Protein AF-A0A971U2Z5-F1 (afdb_monomer)

Structure (mmCIF, N/CA/C/O backbone):
data_AF-A0A971U2Z5-F1
#
_entry.id   AF-A0A971U2Z5-F1
#
loop_
_atom_site.gro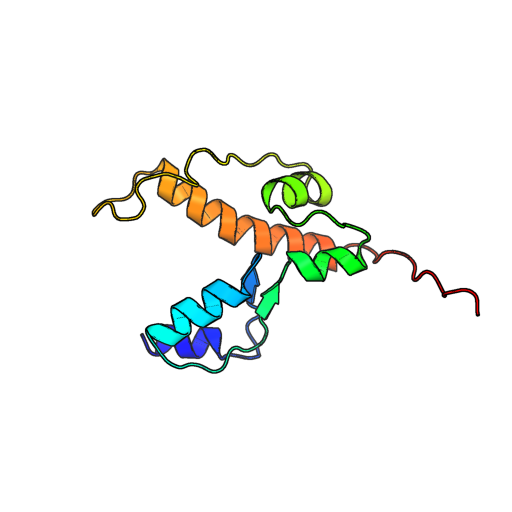up_PDB
_atom_site.id
_atom_site.type_symbol
_atom_site.label_atom_id
_atom_site.label_alt_id
_atom_site.label_comp_id
_atom_site.label_asym_id
_atom_site.label_entity_id
_atom_site.label_seq_id
_atom_site.pdbx_PDB_ins_code
_atom_site.Cartn_x
_atom_site.Cartn_y
_atom_site.Cartn_z
_atom_site.occupancy
_atom_site.B_iso_or_equiv
_atom_site.auth_seq_id
_atom_site.auth_comp_id
_atom_site.auth_asym_id
_atom_site.auth_atom_id
_atom_site.pdbx_PDB_model_num
ATOM 1 N N . PRO A 1 1 ? -4.158 -10.112 -17.457 1.00 92.44 1 PRO A N 1
ATOM 2 C CA . PRO A 1 1 ? -4.618 -11.527 -17.519 1.00 92.44 1 PRO A CA 1
ATOM 3 C C . PRO A 1 1 ? -5.965 -11.682 -16.797 1.00 92.44 1 PRO A C 1
ATOM 5 O O . PRO A 1 1 ? -6.258 -10.818 -15.971 1.00 92.44 1 PRO A O 1
ATOM 8 N N . GLN A 1 2 ? -6.785 -12.690 -17.132 1.00 94.06 2 GLN A N 1
ATOM 9 C CA . GLN A 1 2 ? -8.111 -12.867 -16.497 1.00 94.06 2 GLN A CA 1
ATOM 10 C C . GLN A 1 2 ? -7.943 -13.221 -15.029 1.00 94.06 2 GLN A C 1
ATOM 12 O O . GLN A 1 2 ? -8.584 -12.635 -14.176 1.00 94.06 2 GLN A O 1
ATOM 17 N N . GLU A 1 3 ? -6.962 -14.064 -14.750 1.00 96.44 3 GLU A N 1
ATOM 18 C CA . GLU A 1 3 ? -6.634 -14.594 -13.437 1.00 96.44 3 GLU A CA 1
ATOM 19 C C . GLU A 1 3 ? -6.323 -13.471 -12.436 1.00 96.44 3 GLU A C 1
ATOM 21 O O . GLU A 1 3 ? -6.677 -13.552 -11.265 1.00 96.44 3 GLU A O 1
ATOM 26 N N . LEU A 1 4 ? -5.684 -12.387 -12.898 1.00 95.94 4 LEU A N 1
ATOM 27 C CA . LEU A 1 4 ? -5.459 -11.207 -12.060 1.00 95.94 4 LEU A CA 1
ATOM 28 C C . LEU A 1 4 ? -6.739 -10.394 -11.856 1.00 95.94 4 LEU A C 1
ATOM 30 O O . LEU A 1 4 ? -6.968 -9.935 -10.744 1.00 95.94 4 LEU A O 1
ATOM 34 N N . ALA A 1 5 ? -7.566 -10.218 -12.891 1.00 97.31 5 ALA A N 1
ATOM 35 C CA . ALA A 1 5 ? -8.853 -9.538 -12.740 1.00 97.31 5 ALA A CA 1
ATOM 36 C C . ALA A 1 5 ? -9.760 -10.288 -11.757 1.00 97.31 5 ALA A C 1
ATOM 38 O O . ALA A 1 5 ? -10.335 -9.652 -10.882 1.00 97.31 5 ALA A O 1
ATOM 39 N N . ASP A 1 6 ? -9.791 -11.621 -11.818 1.00 97.75 6 ASP A N 1
ATOM 40 C CA . ASP A 1 6 ? -10.563 -12.458 -10.896 1.00 97.75 6 ASP A CA 1
ATOM 41 C C . ASP A 1 6 ? -10.132 -12.221 -9.442 1.00 97.75 6 ASP A C 1
ATOM 43 O O . ASP A 1 6 ? -10.970 -11.963 -8.587 1.00 97.75 6 ASP A O 1
ATOM 47 N N . ILE A 1 7 ? -8.823 -12.190 -9.159 1.00 97.75 7 ILE A N 1
ATOM 48 C CA . ILE A 1 7 ? -8.298 -11.885 -7.813 1.00 97.75 7 ILE A CA 1
ATOM 49 C C . ILE A 1 7 ? -8.660 -10.456 -7.370 1.00 97.75 7 ILE A C 1
ATOM 51 O O . ILE A 1 7 ? -9.003 -10.209 -6.207 1.00 97.75 7 ILE A O 1
ATOM 55 N N . LEU A 1 8 ? -8.567 -9.482 -8.279 1.00 97.81 8 LEU A N 1
ATOM 56 C CA . LEU A 1 8 ? -8.884 -8.081 -7.986 1.00 97.81 8 LEU A CA 1
ATOM 57 C C . LEU A 1 8 ? -10.396 -7.871 -7.766 1.00 97.81 8 LEU A C 1
ATOM 59 O O . LEU A 1 8 ? -10.776 -7.006 -6.972 1.00 97.81 8 LEU A O 1
ATOM 63 N N . SER A 1 9 ? -11.236 -8.710 -8.368 1.00 98.25 9 SER A N 1
ATOM 64 C CA . SER A 1 9 ? -12.693 -8.737 -8.199 1.00 98.25 9 SER A CA 1
ATOM 65 C C . SER A 1 9 ? -13.197 -9.721 -7.144 1.00 98.25 9 SER A C 1
ATOM 67 O O . SER A 1 9 ? -14.389 -9.736 -6.860 1.00 98.25 9 SER A O 1
ATOM 69 N N . ASP A 1 10 ? -12.326 -10.505 -6.514 1.00 98.50 10 ASP A N 1
ATOM 70 C CA . ASP A 1 10 ? -12.737 -11.452 -5.477 1.00 98.50 10 ASP A CA 1
ATOM 71 C C . ASP A 1 10 ? -13.078 -10.715 -4.163 1.00 98.50 10 ASP A C 1
ATOM 73 O O . ASP A 1 10 ? -12.197 -10.056 -3.584 1.00 98.50 10 ASP A O 1
ATOM 77 N N . PRO A 1 11 ? -14.327 -10.800 -3.661 1.00 98.12 11 PRO A N 1
ATOM 78 C CA . PRO A 1 11 ? -14.701 -10.195 -2.393 1.00 98.12 11 PRO A CA 1
ATOM 79 C C . PRO A 1 11 ? -14.095 -10.919 -1.187 1.00 98.12 11 PRO A C 1
ATOM 81 O O . PRO A 1 11 ? -14.032 -10.327 -0.122 1.00 98.12 11 PRO A O 1
ATOM 84 N N . GLU A 1 12 ? -13.607 -12.147 -1.292 1.00 98.19 12 GLU A N 1
ATOM 85 C CA . GLU A 1 12 ? -12.982 -12.853 -0.166 1.00 98.19 12 GLU A CA 1
ATOM 86 C C . GLU A 1 12 ? -11.497 -12.493 -0.002 1.00 98.19 12 GLU A C 1
ATOM 88 O O . GLU A 1 12 ? -10.877 -12.786 1.025 1.00 98.19 12 GLU A O 1
ATOM 93 N N . ILE A 1 13 ? -10.928 -11.777 -0.977 1.00 97.81 13 ILE A N 1
ATOM 94 C CA . ILE A 1 13 ? -9.546 -11.304 -0.949 1.00 97.81 13 ILE A CA 1
ATOM 95 C C . ILE A 1 13 ? -9.525 -9.802 -0.670 1.00 97.81 13 ILE A C 1
ATOM 97 O O . ILE A 1 13 ? -9.892 -8.984 -1.514 1.00 97.81 13 ILE A O 1
ATOM 101 N N . THR A 1 14 ? -9.015 -9.421 0.502 1.00 97.94 14 THR A N 1
ATOM 102 C CA . THR A 1 14 ? -8.760 -8.015 0.845 1.00 97.94 14 THR A CA 1
ATOM 103 C C . THR A 1 14 ? -7.470 -7.526 0.193 1.00 97.94 14 THR A C 1
ATOM 105 O O . THR A 1 14 ? -6.388 -8.059 0.456 1.00 97.94 14 THR A O 1
ATOM 108 N N . LYS A 1 15 ? -7.569 -6.463 -0.607 1.00 97.81 15 LYS A N 1
ATOM 109 C CA . LYS A 1 15 ? -6.436 -5.793 -1.255 1.00 97.81 15 LYS A CA 1
ATOM 110 C C . LYS A 1 15 ? -6.089 -4.530 -0.472 1.00 97.81 15 LYS A C 1
ATOM 112 O O . LYS A 1 15 ? -6.952 -3.696 -0.230 1.00 97.81 15 LYS A O 1
ATOM 117 N N . VAL A 1 16 ? -4.835 -4.392 -0.053 1.00 97.44 16 VAL A N 1
ATOM 118 C CA . VAL A 1 16 ? -4.386 -3.296 0.819 1.00 97.44 16 VAL A CA 1
ATOM 119 C C . VAL A 1 16 ? -3.194 -2.587 0.194 1.00 97.44 16 VAL A C 1
ATOM 121 O O . VAL A 1 16 ? -2.258 -3.239 -0.261 1.00 97.44 16 VAL A O 1
ATOM 124 N N . GLY A 1 17 ? -3.196 -1.262 0.252 1.00 96.62 17 GLY A N 1
ATOM 125 C CA . GLY A 1 17 ? -2.162 -0.388 -0.305 1.00 96.62 17 GLY A CA 1
ATOM 126 C C . GLY A 1 17 ? -2.407 1.051 0.131 1.00 96.62 17 GLY A C 1
ATOM 127 O O . GLY A 1 17 ? -3.162 1.273 1.074 1.00 96.62 17 GLY A O 1
ATOM 128 N N . ALA A 1 18 ? -1.761 2.020 -0.508 1.00 95.06 18 ALA A N 1
ATOM 129 C CA . ALA A 1 18 ? -1.864 3.433 -0.153 1.00 95.06 18 ALA A CA 1
ATOM 130 C C . ALA A 1 18 ? -1.997 4.277 -1.422 1.00 95.06 18 ALA A C 1
ATOM 132 O O . ALA A 1 18 ? -1.169 4.122 -2.314 1.00 95.06 18 ALA A O 1
ATOM 133 N N . ALA A 1 19 ? -2.990 5.170 -1.472 1.00 94.19 19 ALA A N 1
ATOM 134 C CA . ALA A 1 19 ? -3.384 5.891 -2.689 1.00 94.19 19 ALA A CA 1
ATOM 135 C C . ALA A 1 19 ? -3.817 4.951 -3.839 1.00 94.19 19 ALA A C 1
ATOM 137 O O . ALA A 1 19 ? -3.555 5.205 -5.012 1.00 94.19 19 ALA A O 1
ATOM 138 N N . ILE A 1 20 ? -4.524 3.870 -3.494 1.00 94.88 20 ILE A N 1
ATOM 139 C CA . ILE A 1 20 ? -4.887 2.766 -4.403 1.00 94.88 20 ILE A CA 1
ATOM 140 C C . ILE A 1 20 ? -5.831 3.201 -5.528 1.00 94.88 20 ILE A C 1
ATOM 142 O O . ILE A 1 20 ? -5.922 2.539 -6.561 1.00 94.88 20 ILE A O 1
ATOM 146 N N . THR A 1 21 ? -6.585 4.280 -5.327 1.00 93.69 21 THR A N 1
ATOM 147 C CA . THR A 1 21 ? -7.631 4.698 -6.271 1.00 93.69 21 THR A CA 1
ATOM 148 C C . THR A 1 21 ? -7.081 4.913 -7.683 1.00 93.69 21 THR A C 1
ATOM 150 O O . THR A 1 21 ? -7.711 4.495 -8.656 1.00 93.69 21 THR A O 1
ATOM 153 N N . ASP A 1 22 ? -5.899 5.519 -7.809 1.00 92.75 22 ASP A N 1
ATOM 154 C CA . ASP A 1 22 ? -5.277 5.743 -9.116 1.00 92.75 22 ASP A CA 1
ATOM 155 C C . ASP A 1 22 ? -4.682 4.454 -9.700 1.00 92.75 22 ASP A C 1
ATOM 157 O O . ASP A 1 22 ? -4.782 4.241 -10.910 1.00 92.75 22 ASP A O 1
ATOM 161 N N . ASP A 1 23 ? -4.177 3.544 -8.859 1.00 93.50 23 ASP A N 1
ATOM 162 C CA . ASP A 1 23 ? -3.735 2.213 -9.294 1.00 93.50 23 ASP A CA 1
ATOM 163 C C . ASP A 1 23 ? -4.897 1.409 -9.893 1.00 93.50 23 ASP A C 1
ATOM 165 O O . ASP A 1 23 ? -4.747 0.796 -10.950 1.00 93.50 23 ASP A O 1
ATOM 169 N N . ILE A 1 24 ? -6.078 1.440 -9.262 1.00 96.69 24 ILE A N 1
ATOM 170 C CA . ILE A 1 24 ? -7.281 0.767 -9.775 1.00 96.69 24 ILE A CA 1
ATOM 171 C C . ILE A 1 24 ? -7.638 1.312 -11.157 1.00 96.69 24 ILE A C 1
ATOM 173 O O . ILE A 1 24 ? -7.789 0.528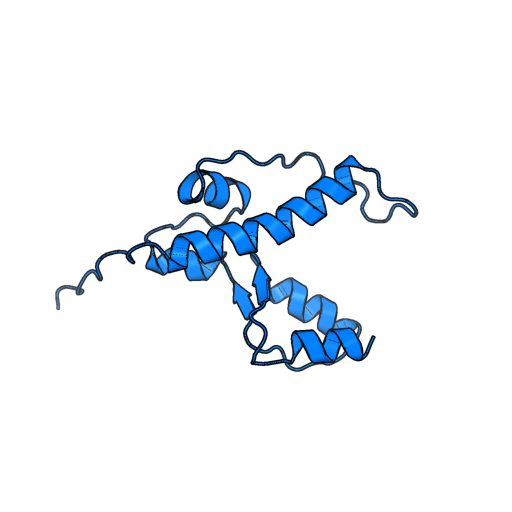 -12.094 1.00 96.69 24 ILE A O 1
ATOM 177 N N . ARG A 1 25 ? -7.725 2.641 -11.306 1.00 96.12 25 ARG A N 1
ATOM 178 C CA . ARG A 1 25 ? -8.033 3.280 -12.597 1.00 96.12 25 ARG A CA 1
ATOM 179 C C . ARG A 1 25 ? -7.007 2.910 -13.666 1.00 96.12 25 ARG A C 1
ATOM 181 O O . ARG A 1 25 ? -7.379 2.593 -14.794 1.00 96.12 25 ARG A O 1
ATOM 188 N N . GLY A 1 26 ? -5.724 2.921 -13.304 1.00 95.44 26 GLY A N 1
ATOM 189 C CA . GLY A 1 26 ? -4.633 2.529 -14.189 1.00 95.44 26 GLY A CA 1
ATOM 190 C C . GLY A 1 26 ? -4.752 1.076 -14.645 1.00 95.44 26 GLY A C 1
ATOM 191 O O . GLY A 1 26 ? -4.632 0.796 -15.832 1.00 95.44 26 GLY A O 1
ATOM 192 N N . LEU A 1 27 ? -5.050 0.149 -13.733 1.00 95.81 27 LEU A N 1
ATOM 193 C CA . LEU A 1 27 ? -5.244 -1.265 -14.065 1.00 95.81 27 LEU A CA 1
ATOM 194 C C . LEU A 1 27 ? -6.489 -1.492 -14.935 1.00 95.81 27 LEU A C 1
ATOM 196 O O . LEU A 1 27 ? -6.423 -2.265 -15.893 1.00 95.81 27 LEU A O 1
ATOM 200 N N . GLN A 1 28 ? -7.587 -0.786 -14.650 1.00 96.44 28 GLN A N 1
ATOM 201 C CA . GLN A 1 28 ? -8.832 -0.863 -15.422 1.00 96.44 28 GLN A CA 1
ATOM 202 C C . GLN A 1 28 ? -8.667 -0.393 -16.872 1.00 96.44 28 GLN A C 1
ATOM 204 O O . GLN A 1 28 ? -9.377 -0.877 -17.750 1.00 96.44 28 GLN A O 1
ATOM 209 N N . HIS A 1 29 ? -7.691 0.477 -17.152 1.00 95.56 29 HIS A N 1
ATOM 210 C CA . HIS A 1 29 ? -7.336 0.852 -18.522 1.00 95.56 29 HIS A CA 1
ATOM 211 C C . HIS A 1 29 ? -6.811 -0.335 -19.349 1.00 95.56 29 HIS A C 1
ATOM 213 O O . HIS A 1 29 ? -7.062 -0.412 -20.549 1.00 95.56 29 HIS A O 1
ATOM 219 N N . TYR A 1 30 ? -6.094 -1.273 -18.721 1.00 94.12 30 TYR A N 1
ATOM 220 C CA . TYR A 1 30 ? -5.538 -2.446 -19.404 1.00 94.12 30 TYR A CA 1
ATOM 221 C C . TYR A 1 30 ? -6.503 -3.630 -19.439 1.00 94.12 30 TYR A C 1
ATOM 223 O O . TYR A 1 30 ? -6.449 -4.451 -20.358 1.00 94.12 30 TYR A O 1
ATOM 231 N N . ARG A 1 31 ? -7.348 -3.769 -18.415 1.00 95.75 31 ARG A N 1
ATOM 232 C CA . ARG A 1 31 ? -8.357 -4.822 -18.335 1.00 95.75 31 ARG A CA 1
ATOM 233 C C . ARG A 1 31 ? -9.483 -4.392 -17.417 1.00 95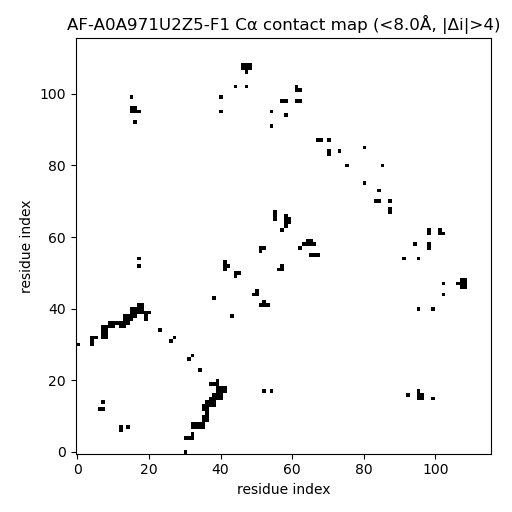.75 31 ARG A C 1
ATOM 235 O O . ARG A 1 31 ? -9.231 -4.075 -16.263 1.00 95.75 31 ARG A O 1
ATOM 242 N N . GLU A 1 32 ? -10.711 -4.468 -17.904 1.00 96.19 32 GLU A N 1
ATOM 243 C CA . GLU A 1 32 ? -11.891 -4.202 -17.089 1.00 96.19 32 GLU A CA 1
ATOM 244 C C . GLU A 1 32 ? -12.048 -5.253 -15.977 1.00 96.19 32 GLU A C 1
ATOM 246 O O . GLU A 1 32 ? -11.872 -6.453 -16.204 1.00 96.19 32 GLU A O 1
ATOM 251 N N . PHE A 1 33 ? -12.347 -4.784 -14.766 1.00 97.62 33 PHE A N 1
ATOM 252 C CA . PHE A 1 33 ? -12.699 -5.596 -13.603 1.00 97.62 33 PHE A CA 1
ATOM 253 C C . PHE A 1 33 ? -13.487 -4.731 -12.613 1.00 97.62 33 PHE A C 1
ATOM 255 O O . PHE A 1 33 ? -13.306 -3.509 -12.562 1.00 97.62 33 PHE A O 1
ATOM 262 N N . GLU A 1 34 ? -14.336 -5.357 -11.804 1.00 97.75 34 GLU A N 1
ATOM 263 C CA . GLU A 1 34 ? -15.042 -4.678 -10.718 1.00 97.75 34 GLU A CA 1
ATOM 264 C C . GLU A 1 34 ? -14.179 -4.732 -9.446 1.00 97.75 34 GLU A C 1
ATOM 266 O O . GLU A 1 34 ? -13.898 -5.828 -8.958 1.00 97.75 34 GLU A O 1
ATOM 271 N N . PRO A 1 35 ? -13.697 -3.604 -8.900 1.00 97.44 35 PRO A N 1
ATOM 272 C CA . PRO A 1 35 ? -12.814 -3.628 -7.743 1.00 97.44 35 PRO A CA 1
ATOM 273 C C . PRO A 1 35 ? -13.576 -4.053 -6.482 1.00 97.44 35 PRO A C 1
ATOM 275 O O . PRO A 1 35 ? -14.498 -3.369 -6.049 1.00 97.44 35 PRO A O 1
ATOM 278 N N . GLN A 1 36 ? -13.152 -5.146 -5.844 1.00 98.12 36 GLN A N 1
ATOM 279 C CA . GLN A 1 36 ? -13.779 -5.658 -4.618 1.00 98.12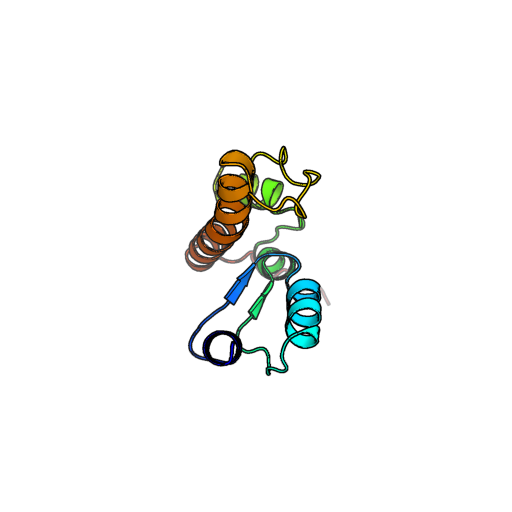 36 GLN A CA 1
ATOM 280 C C . GLN A 1 36 ? -12.798 -5.662 -3.442 1.00 98.12 36 GLN A C 1
ATOM 282 O O . GLN A 1 36 ? -11.626 -5.975 -3.613 1.00 98.12 36 GLN A O 1
ATOM 287 N N . ARG A 1 37 ? -13.261 -5.302 -2.235 1.00 97.00 37 ARG A N 1
ATOM 288 C CA . ARG A 1 37 ? -12.479 -5.275 -0.972 1.00 97.00 37 ARG A CA 1
ATOM 289 C C . ARG A 1 37 ? -11.085 -4.632 -1.052 1.00 97.00 37 ARG A C 1
ATOM 291 O O . ARG A 1 37 ? -10.119 -5.128 -0.465 1.00 97.00 37 ARG A O 1
ATOM 298 N N . PHE A 1 38 ? -10.985 -3.494 -1.729 1.00 97.94 38 PHE A N 1
ATOM 299 C CA . PHE A 1 38 ? -9.810 -2.630 -1.630 1.00 97.94 38 PHE A CA 1
ATOM 300 C C . PHE A 1 38 ? -9.879 -1.770 -0.367 1.00 97.94 38 PHE A C 1
ATOM 302 O O . PHE A 1 38 ? -10.923 -1.218 -0.028 1.00 97.94 38 PHE A O 1
ATOM 309 N N . ILE A 1 39 ? -8.752 -1.658 0.327 1.00 97.25 39 ILE A N 1
ATOM 310 C CA . ILE A 1 39 ? -8.573 -0.809 1.499 1.00 97.25 39 ILE A CA 1
ATOM 311 C C . ILE A 1 39 ? -7.416 0.132 1.212 1.00 97.25 39 ILE A C 1
ATOM 313 O O . ILE A 1 39 ? -6.261 -0.299 1.133 1.00 97.25 39 ILE A O 1
ATOM 317 N N . ASP A 1 40 ? -7.733 1.419 1.111 1.00 96.94 40 ASP A N 1
ATOM 318 C CA . ASP A 1 40 ? -6.719 2.459 1.115 1.00 96.94 40 ASP A CA 1
ATOM 319 C C . ASP A 1 40 ? -6.269 2.727 2.552 1.00 96.94 40 ASP A C 1
ATOM 321 O O . ASP A 1 40 ? -7.039 3.170 3.409 1.00 96.94 40 ASP A O 1
ATOM 325 N N . LEU A 1 41 ? -5.003 2.433 2.836 1.00 96.25 41 LEU A N 1
ATOM 326 C CA . LEU A 1 41 ? -4.417 2.669 4.145 1.00 96.25 41 LEU A CA 1
ATOM 327 C C . LEU A 1 41 ? -4.411 4.133 4.528 1.00 96.25 41 LEU A C 1
ATOM 329 O O . LEU A 1 41 ? -4.488 4.421 5.717 1.00 96.25 41 LEU A O 1
ATOM 333 N N . GLN A 1 42 ? -4.296 5.035 3.556 1.00 94.94 42 GLN A N 1
ATOM 334 C CA . GLN A 1 42 ? -4.251 6.462 3.826 1.00 94.94 42 GLN A CA 1
ATOM 335 C C . GLN A 1 42 ? -5.519 6.927 4.537 1.00 94.94 42 GLN A C 1
ATOM 337 O O . GLN A 1 42 ? -5.431 7.724 5.468 1.00 94.94 42 GLN A O 1
ATOM 342 N N . ASP A 1 43 ? -6.673 6.386 4.165 1.00 95.31 43 ASP A N 1
ATOM 343 C CA . ASP A 1 43 ? -7.957 6.714 4.788 1.00 95.31 43 ASP A CA 1
ATOM 344 C C . ASP A 1 43 ? -8.226 5.814 5.994 1.00 95.31 43 ASP A C 1
ATOM 346 O O . ASP A 1 43 ? -8.663 6.269 7.050 1.00 95.31 43 ASP A O 1
ATOM 350 N N . PHE A 1 44 ? -7.858 4.535 5.893 1.00 95.88 44 PHE A N 1
ATOM 351 C CA . PHE A 1 44 ? -8.037 3.574 6.975 1.00 95.88 44 PHE A CA 1
ATOM 352 C C . PHE A 1 44 ? -7.316 3.980 8.267 1.00 95.88 44 PHE A C 1
ATOM 354 O O . PHE A 1 44 ? -7.775 3.631 9.353 1.00 95.88 44 PHE A O 1
ATOM 361 N N . VAL A 1 45 ? -6.188 4.690 8.199 1.00 96.31 45 VAL A N 1
ATOM 362 C CA . VAL A 1 45 ? -5.436 5.095 9.397 1.00 96.31 45 VAL A CA 1
ATOM 363 C C . VAL A 1 45 ? -6.099 6.228 10.193 1.00 96.31 45 VAL A C 1
ATOM 365 O O . VAL A 1 45 ? -5.785 6.397 11.373 1.00 96.31 45 VAL A O 1
ATOM 368 N N . GLU A 1 46 ? -7.054 6.959 9.612 1.00 94.88 46 GLU A N 1
ATOM 369 C CA . GLU A 1 46 ? -7.716 8.086 10.283 1.00 94.88 46 GLU A CA 1
ATOM 370 C C . GLU A 1 46 ? -8.544 7.636 11.490 1.00 94.88 46 GLU A C 1
ATOM 372 O O . GLU A 1 46 ? -8.537 8.294 12.529 1.00 94.88 46 GLU A O 1
ATOM 377 N N . GLN A 1 47 ? -9.156 6.447 11.427 1.00 94.19 47 GLN A N 1
ATOM 378 C CA . GLN A 1 47 ? -9.879 5.851 12.565 1.00 94.19 47 GLN A CA 1
ATOM 379 C C . GLN A 1 47 ? -8.958 5.493 13.754 1.00 94.19 47 GLN A C 1
ATOM 381 O O . GLN A 1 47 ? -9.426 5.147 14.838 1.00 94.19 47 GLN A O 1
ATOM 386 N N . TYR A 1 48 ? -7.639 5.549 13.549 1.00 94.75 48 TYR A N 1
ATOM 387 C CA . TYR A 1 48 ? -6.614 5.385 14.580 1.00 94.75 48 TYR A CA 1
ATOM 388 C C . TYR A 1 48 ? -5.994 6.728 14.996 1.00 94.75 48 TYR A C 1
ATOM 390 O O . TYR A 1 48 ? -4.995 6.747 15.711 1.00 94.75 48 TYR A O 1
ATOM 398 N N . GLY A 1 49 ? -6.570 7.855 14.561 1.00 94.25 49 GLY A N 1
ATOM 399 C CA . GLY A 1 49 ? -6.091 9.201 14.877 1.00 94.25 49 GLY A CA 1
ATOM 400 C C . GLY A 1 49 ? -4.814 9.600 14.134 1.00 94.25 49 GLY A C 1
ATOM 401 O O . GLY A 1 49 ? -4.139 10.543 14.544 1.00 94.25 49 GLY A O 1
ATOM 402 N N . ILE A 1 50 ? -4.449 8.890 13.061 1.00 95.44 50 ILE A N 1
ATOM 403 C CA . ILE A 1 50 ? -3.249 9.176 12.272 1.00 95.44 50 ILE A CA 1
ATOM 404 C C . ILE A 1 50 ? -3.653 9.972 11.029 1.00 95.44 50 ILE A C 1
ATOM 406 O O . ILE A 1 50 ? -4.373 9.470 10.175 1.00 95.44 50 ILE A O 1
ATOM 410 N N . LEU A 1 51 ? -3.139 11.198 10.915 1.00 93.94 51 LEU A N 1
ATOM 411 C CA . LEU A 1 51 ? -3.420 12.102 9.789 1.00 93.94 51 LEU A CA 1
ATOM 412 C C . LEU A 1 51 ? -2.373 12.021 8.664 1.00 93.94 51 LEU A C 1
ATOM 414 O O . LEU A 1 51 ? -2.544 12.600 7.595 1.00 93.94 51 LEU A O 1
ATOM 418 N N . GLU A 1 52 ? -1.252 11.339 8.903 1.00 95.69 52 GLU A N 1
ATOM 419 C CA . GLU A 1 52 ? -0.181 11.213 7.916 1.00 95.69 52 GLU A CA 1
ATOM 420 C C . GLU A 1 52 ? -0.546 10.223 6.813 1.00 95.69 52 GLU A C 1
ATOM 422 O O . GLU A 1 52 ? -0.958 9.104 7.086 1.00 95.69 52 GLU A O 1
ATOM 427 N N . LYS A 1 53 ? -0.305 10.603 5.558 1.00 93.19 53 LYS A N 1
ATOM 428 C CA . LYS A 1 53 ? -0.697 9.802 4.383 1.00 93.19 53 LYS A CA 1
ATOM 429 C C . LYS A 1 53 ? 0.492 9.083 3.721 1.00 93.19 53 LYS A C 1
ATOM 431 O O . LYS A 1 53 ? 0.345 8.112 2.988 1.00 93.19 53 LYS A O 1
ATOM 436 N N . SER A 1 54 ? 1.725 9.517 3.996 1.00 94.25 54 SER A N 1
ATOM 437 C CA . SER A 1 54 ? 2.936 8.929 3.396 1.00 94.25 54 SER A CA 1
ATOM 438 C C . SER A 1 54 ? 3.248 7.546 3.981 1.00 94.25 54 SER A C 1
ATOM 440 O O .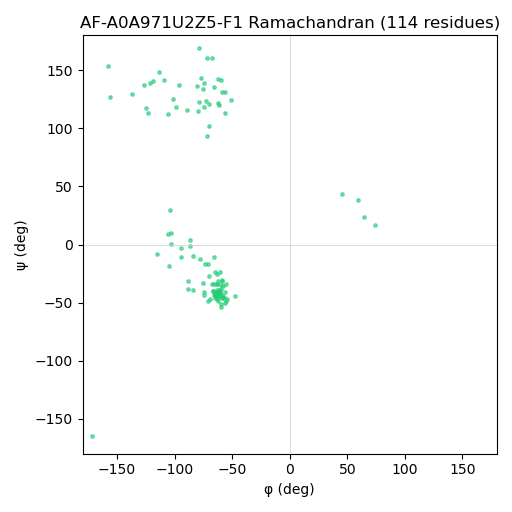 SER A 1 54 ? 3.544 7.459 5.173 1.00 94.25 54 SER A O 1
ATOM 442 N N . VAL A 1 55 ? 3.348 6.504 3.141 1.00 95.06 55 VAL A N 1
ATOM 443 C CA . VAL A 1 55 ? 3.709 5.119 3.538 1.00 95.06 55 VAL A CA 1
ATOM 444 C C . VAL A 1 55 ? 4.931 5.073 4.458 1.00 95.06 55 VAL A C 1
ATOM 446 O O . VAL A 1 55 ? 4.918 4.419 5.495 1.00 95.06 55 VAL A O 1
ATOM 449 N N . ARG A 1 56 ? 5.983 5.843 4.151 1.00 95.56 56 ARG A N 1
ATOM 450 C CA . ARG A 1 56 ? 7.183 5.923 5.002 1.00 95.56 56 ARG A CA 1
ATOM 451 C C . ARG A 1 56 ? 6.884 6.438 6.414 1.00 95.56 56 ARG A C 1
ATOM 453 O O . ARG A 1 56 ? 7.486 5.961 7.372 1.00 95.56 56 ARG A O 1
ATOM 460 N N . LYS A 1 57 ? 6.029 7.457 6.533 1.00 96.56 57 LYS A N 1
ATOM 461 C CA . LYS A 1 57 ? 5.680 8.051 7.831 1.00 96.56 57 LYS A CA 1
ATOM 462 C C . LYS A 1 57 ? 4.749 7.113 8.593 1.00 96.56 57 LYS A C 1
ATOM 464 O O . LYS A 1 57 ? 5.008 6.846 9.759 1.00 96.56 57 LYS A O 1
ATOM 469 N N . LEU A 1 58 ? 3.766 6.536 7.902 1.00 97.31 58 LEU A N 1
ATOM 470 C CA . LEU A 1 58 ? 2.886 5.498 8.432 1.00 97.31 58 LEU A CA 1
ATOM 471 C C . LEU A 1 58 ? 3.677 4.313 8.993 1.00 97.31 58 LEU A C 1
ATOM 473 O O . LEU A 1 58 ? 3.457 3.921 10.133 1.00 97.31 58 LEU A O 1
ATOM 477 N N . ALA A 1 59 ? 4.669 3.803 8.263 1.00 97.69 59 ALA A N 1
ATOM 478 C CA . ALA A 1 59 ? 5.516 2.710 8.739 1.00 97.69 59 ALA A CA 1
ATOM 479 C C . ALA A 1 59 ? 6.330 3.093 9.986 1.00 97.69 59 ALA A C 1
ATOM 481 O O . ALA A 1 59 ? 6.537 2.264 10.875 1.00 97.69 59 ALA A O 1
ATOM 482 N N . GLY A 1 60 ? 6.755 4.355 10.078 1.00 97.75 60 GLY A N 1
ATOM 483 C CA . GLY A 1 60 ? 7.400 4.899 11.269 1.00 97.75 60 GLY A CA 1
ATOM 484 C C . GLY A 1 60 ? 6.461 4.938 12.474 1.00 97.75 60 GLY A C 1
ATOM 485 O O . GLY A 1 60 ? 6.846 4.491 13.548 1.00 97.75 60 GLY A O 1
ATOM 486 N N . ILE A 1 61 ? 5.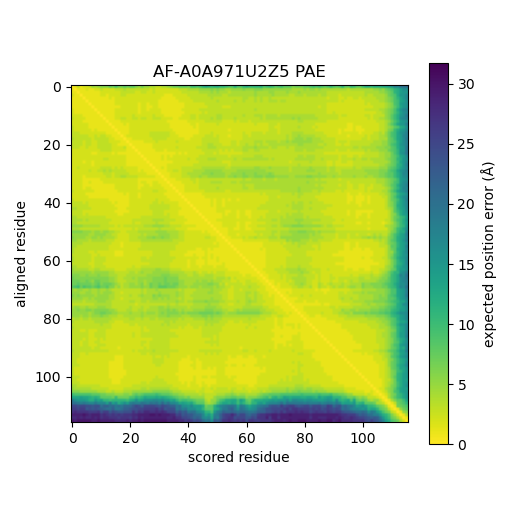230 5.414 12.283 1.00 97.06 61 ILE A N 1
ATOM 487 C CA . ILE A 1 61 ? 4.222 5.560 13.344 1.00 97.06 61 ILE A CA 1
ATOM 488 C C . ILE A 1 61 ? 3.705 4.192 13.812 1.00 97.06 61 ILE A C 1
ATOM 490 O O . ILE A 1 61 ? 3.667 3.917 15.006 1.00 97.06 61 ILE A O 1
ATOM 494 N N . ILE A 1 62 ? 3.329 3.320 12.876 1.00 97.25 62 ILE A N 1
ATOM 495 C CA . ILE A 1 62 ? 2.607 2.070 13.161 1.00 97.25 62 ILE A CA 1
ATOM 496 C C . ILE A 1 62 ? 3.563 0.938 13.551 1.00 97.25 62 ILE A C 1
ATOM 498 O O . ILE A 1 62 ? 3.248 0.116 14.412 1.00 97.25 62 ILE A O 1
ATOM 502 N N . LEU A 1 63 ? 4.726 0.857 12.896 1.00 97.25 63 LEU A N 1
ATOM 503 C CA . LEU A 1 63 ? 5.661 -0.265 13.044 1.00 97.25 63 LEU A CA 1
ATOM 504 C C . LEU A 1 63 ? 7.002 0.139 13.670 1.00 97.25 63 LEU A C 1
ATOM 506 O O . LEU A 1 63 ? 7.829 -0.737 13.931 1.00 97.25 63 LEU A O 1
ATOM 510 N N . GLY A 1 64 ? 7.265 1.436 13.870 1.00 97.25 64 GLY A N 1
ATOM 511 C CA . GLY A 1 64 ? 8.577 1.916 14.312 1.00 97.25 64 GLY A CA 1
ATOM 512 C C . GLY A 1 64 ? 9.687 1.657 13.287 1.00 97.25 64 GLY A C 1
ATOM 513 O O . GLY A 1 64 ? 10.855 1.532 13.659 1.00 97.25 64 GLY A O 1
ATOM 514 N N . LYS A 1 65 ? 9.350 1.503 11.997 1.00 96.12 65 LYS A N 1
ATOM 515 C CA . LYS A 1 65 ? 10.309 1.154 10.936 1.00 96.12 65 LYS A CA 1
ATOM 516 C C . LYS A 1 65 ? 10.567 2.327 10.000 1.00 96.12 65 LYS A C 1
ATOM 518 O O . LYS A 1 65 ? 9.664 3.069 9.630 1.00 96.12 65 LYS A O 1
ATOM 523 N N . ARG A 1 66 ? 11.823 2.469 9.574 1.00 95.06 66 ARG A N 1
ATOM 524 C CA . ARG A 1 66 ? 12.229 3.424 8.536 1.00 95.06 66 ARG A CA 1
ATOM 525 C C . ARG A 1 66 ? 12.288 2.719 7.188 1.00 95.06 66 ARG A C 1
ATOM 527 O O . ARG A 1 66 ? 12.831 1.624 7.094 1.00 95.06 66 ARG A O 1
ATOM 534 N N . ILE A 1 67 ? 11.774 3.383 6.157 1.00 93.06 67 ILE A N 1
ATOM 535 C CA . ILE A 1 67 ? 11.763 2.885 4.777 1.00 93.06 67 ILE A CA 1
ATOM 536 C C . ILE A 1 67 ? 12.496 3.881 3.882 1.00 93.06 67 ILE A C 1
ATOM 538 O O . ILE A 1 67 ? 12.355 5.100 4.039 1.00 93.06 67 ILE A O 1
ATOM 542 N N . SER A 1 68 ? 13.301 3.357 2.959 1.00 92.25 68 SER A N 1
ATOM 543 C CA . SER A 1 68 ? 14.015 4.155 1.964 1.00 92.25 68 SER A CA 1
ATOM 544 C C . SER A 1 68 ? 13.082 4.606 0.838 1.00 92.25 68 SER A C 1
ATOM 546 O O . SER A 1 68 ? 12.224 3.847 0.406 1.00 92.25 68 SER A O 1
ATOM 548 N N . LYS A 1 69 ? 13.287 5.829 0.333 1.00 91.75 69 LYS A N 1
ATOM 549 C CA . LYS A 1 69 ? 12.608 6.366 -0.864 1.00 91.75 69 LYS A CA 1
ATOM 550 C C . LYS A 1 69 ? 13.515 6.425 -2.098 1.00 91.75 69 LYS A C 1
ATOM 552 O O . LYS A 1 69 ? 13.146 7.012 -3.106 1.00 91.75 69 LYS A O 1
ATOM 557 N N . ALA A 1 70 ? 14.710 5.837 -2.021 1.00 93.38 70 ALA A N 1
ATOM 558 C CA . ALA A 1 70 ? 15.771 6.050 -3.007 1.00 93.38 70 ALA A CA 1
ATOM 559 C C . ALA A 1 70 ? 15.402 5.638 -4.444 1.00 93.38 70 ALA A C 1
ATOM 561 O O . ALA A 1 70 ? 15.996 6.151 -5.381 1.00 93.38 70 ALA A O 1
ATOM 562 N N . GLN A 1 71 ? 14.438 4.729 -4.619 1.00 96.12 71 GLN A 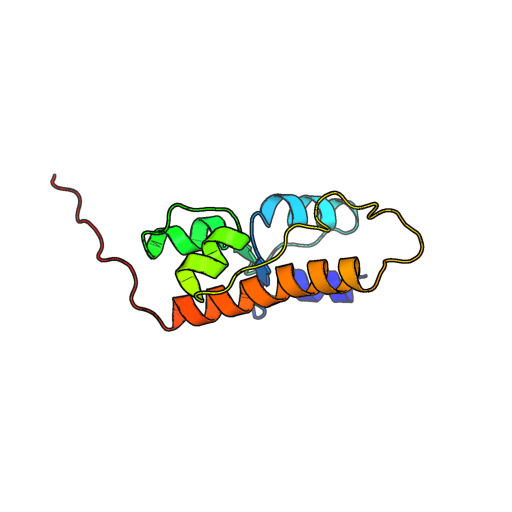N 1
ATOM 563 C CA . GLN A 1 71 ? 14.040 4.224 -5.938 1.00 96.12 71 GLN A CA 1
ATOM 564 C C . GLN A 1 71 ? 12.730 4.828 -6.456 1.00 96.12 71 GLN A C 1
ATOM 566 O O . GLN A 1 71 ? 12.314 4.492 -7.560 1.00 96.12 71 GLN A O 1
ATOM 571 N N . GLN A 1 72 ? 12.096 5.737 -5.703 1.00 94.56 72 GLN A N 1
ATOM 572 C CA . GLN A 1 72 ? 10.802 6.317 -6.075 1.00 94.56 72 GLN A CA 1
ATOM 573 C C . GLN A 1 72 ? 10.852 6.988 -7.458 1.00 94.56 72 GLN A C 1
ATOM 575 O O . GLN A 1 72 ? 9.983 6.738 -8.282 1.00 94.56 72 GLN A O 1
ATOM 580 N N . LEU A 1 73 ? 11.898 7.780 -7.719 1.00 96.06 73 LEU A N 1
ATOM 581 C CA . LEU A 1 73 ? 12.112 8.518 -8.973 1.00 96.06 73 LEU A CA 1
ATOM 582 C C . LEU A 1 73 ? 13.188 7.865 -9.864 1.00 96.06 73 LEU A C 1
ATOM 584 O O . LEU A 1 73 ? 13.922 8.554 -10.568 1.00 96.06 73 LEU A O 1
ATOM 588 N N . SER A 1 74 ? 13.347 6.540 -9.775 1.00 95.62 74 SER A N 1
ATOM 589 C CA . SER A 1 74 ? 14.266 5.788 -10.641 1.00 95.62 74 SER A CA 1
ATOM 590 C C . SER A 1 74 ? 13.664 5.556 -12.036 1.00 95.62 74 SER A C 1
ATOM 592 O O . SER A 1 74 ? 12.475 5.782 -12.249 1.00 95.62 74 SER A O 1
ATOM 594 N N . ASN A 1 75 ? 14.470 5.089 -12.997 1.00 97.19 75 ASN A N 1
ATOM 595 C CA . ASN A 1 75 ? 13.957 4.695 -14.311 1.00 97.19 75 ASN A CA 1
ATOM 596 C C . ASN A 1 75 ? 13.166 3.376 -14.208 1.00 97.19 75 ASN A C 1
ATOM 598 O O . ASN A 1 75 ? 13.749 2.290 -14.271 1.00 97.19 75 ASN A O 1
ATOM 602 N N . TRP A 1 76 ? 11.848 3.480 -14.030 1.00 96.75 76 TRP A N 1
ATOM 603 C CA . TRP A 1 76 ? 10.924 2.342 -13.954 1.00 96.75 76 TRP A CA 1
ATOM 604 C C . TRP A 1 76 ? 10.581 1.727 -15.315 1.00 96.75 76 TRP A C 1
ATOM 606 O O . TRP A 1 76 ? 10.071 0.612 -15.359 1.00 96.75 76 TRP A O 1
ATOM 616 N N . GLU A 1 77 ? 10.916 2.407 -16.412 1.00 96.56 77 GLU A N 1
ATOM 617 C CA . GLU A 1 77 ? 10.732 1.913 -17.783 1.00 96.56 77 GLU A CA 1
ATOM 618 C C . GLU A 1 77 ? 11.922 1.066 -18.266 1.00 96.56 77 GLU A C 1
ATOM 620 O O . GLU A 1 77 ? 11.925 0.549 -19.383 1.00 96.56 77 GLU A O 1
ATOM 625 N N . ALA A 1 78 ? 12.957 0.907 -17.434 1.00 96.75 78 ALA A N 1
ATOM 626 C CA . ALA A 1 78 ? 14.113 0.090 -17.764 1.00 96.75 78 ALA A CA 1
ATOM 627 C C . ALA A 1 78 ? 13.703 -1.367 -18.043 1.00 96.75 78 ALA A C 1
ATOM 629 O O . ALA A 1 78 ? 13.038 -2.007 -17.228 1.00 96.75 78 ALA A O 1
ATOM 630 N N . GLN A 1 79 ? 14.194 -1.927 -19.155 1.00 97.06 79 GLN A N 1
ATOM 631 C CA . GLN A 1 79 ? 13.900 -3.307 -19.568 1.00 97.06 79 GLN A CA 1
ATOM 632 C C . GLN A 1 79 ? 14.240 -4.340 -18.482 1.00 97.06 79 GLN A C 1
ATOM 634 O O . GLN A 1 79 ? 13.575 -5.365 -18.353 1.00 97.06 79 GLN A O 1
ATOM 639 N N . THR A 1 80 ? 15.292 -4.083 -17.700 1.00 97.62 80 THR A N 1
ATOM 640 C CA . THR A 1 80 ? 15.652 -4.889 -16.532 1.00 97.62 80 THR A CA 1
ATOM 641 C C . THR A 1 80 ? 15.741 -4.001 -15.302 1.00 97.62 80 THR A C 1
ATOM 643 O O . THR A 1 80 ? 16.600 -3.126 -15.216 1.00 97.62 80 THR A O 1
ATOM 646 N N . LEU A 1 81 ? 14.883 -4.271 -14.320 1.00 97.88 81 LEU A N 1
ATOM 647 C CA . LEU A 1 81 ? 14.920 -3.583 -13.034 1.00 97.88 81 LEU A CA 1
ATOM 648 C C . LEU A 1 81 ? 16.096 -4.066 -12.180 1.00 97.88 81 LEU A C 1
ATOM 650 O O . LEU A 1 81 ? 16.359 -5.271 -12.065 1.00 97.88 81 LEU A O 1
ATOM 654 N N . THR A 1 82 ? 16.755 -3.123 -11.512 1.00 98.06 82 THR A N 1
ATOM 655 C CA . THR A 1 82 ? 17.815 -3.412 -10.541 1.00 98.06 82 THR A CA 1
ATOM 656 C C . THR A 1 82 ? 17.260 -4.116 -9.300 1.00 98.06 82 THR A C 1
ATOM 658 O O . THR A 1 82 ? 16.073 -4.018 -8.972 1.00 98.06 82 THR A O 1
ATOM 661 N N . GLN A 1 83 ? 18.132 -4.787 -8.543 1.00 97.88 83 GLN A N 1
ATOM 662 C CA . GLN A 1 83 ? 17.729 -5.413 -7.280 1.00 97.88 83 GLN A CA 1
ATOM 663 C C . GLN A 1 83 ? 17.166 -4.394 -6.277 1.00 97.88 83 GLN A C 1
ATOM 665 O O . GLN A 1 83 ? 16.223 -4.700 -5.550 1.00 97.88 83 GLN A O 1
ATOM 670 N N . ALA A 1 84 ? 17.704 -3.172 -6.262 1.00 97.31 84 ALA A N 1
ATOM 671 C CA . ALA A 1 84 ? 17.223 -2.104 -5.394 1.00 97.31 84 ALA A CA 1
ATOM 672 C C . ALA A 1 84 ? 15.788 -1.675 -5.748 1.00 97.31 84 ALA A C 1
ATOM 674 O O . ALA A 1 84 ? 14.969 -1.516 -4.845 1.00 97.31 84 ALA A O 1
ATOM 675 N N . GLN A 1 85 ? 15.467 -1.533 -7.040 1.00 98.12 85 GLN A N 1
ATOM 676 C CA . GLN A 1 85 ? 14.111 -1.207 -7.506 1.00 98.12 85 GLN A CA 1
ATOM 677 C C . GLN A 1 85 ? 13.114 -2.311 -7.152 1.00 98.12 85 GLN A C 1
ATOM 679 O O . GLN A 1 85 ? 12.063 -2.032 -6.577 1.00 98.12 85 GLN A O 1
ATOM 684 N N . LYS A 1 86 ? 13.472 -3.576 -7.415 1.00 97.56 86 LYS A N 1
ATOM 685 C CA . LYS A 1 86 ? 12.637 -4.734 -7.056 1.00 97.56 86 LYS A CA 1
ATOM 686 C C . LYS A 1 86 ? 12.360 -4.779 -5.555 1.00 97.56 86 LYS A C 1
ATOM 688 O O . LYS A 1 86 ? 11.215 -4.951 -5.146 1.00 97.56 86 LYS A O 1
ATOM 693 N N . LEU A 1 87 ? 13.395 -4.583 -4.734 1.00 97.56 87 LEU A N 1
ATOM 694 C CA . LEU A 1 87 ? 13.254 -4.562 -3.280 1.00 97.56 87 LEU A CA 1
ATOM 695 C C . LEU A 1 87 ? 12.376 -3.398 -2.808 1.00 97.56 87 LEU A C 1
ATOM 697 O O . LEU A 1 87 ? 11.562 -3.589 -1.909 1.00 97.56 87 LEU A O 1
ATOM 701 N N . TYR A 1 88 ? 12.517 -2.214 -3.407 1.00 96.50 88 TYR A N 1
ATOM 702 C CA . TYR A 1 88 ? 11.668 -1.063 -3.108 1.00 96.50 88 TYR A CA 1
ATOM 703 C C . TYR A 1 88 ? 10.194 -1.365 -3.401 1.00 96.50 88 TYR A C 1
ATOM 705 O O . TYR A 1 88 ? 9.376 -1.262 -2.491 1.00 96.50 88 TYR A O 1
ATOM 713 N N . ALA A 1 89 ? 9.871 -1.823 -4.616 1.00 96.00 89 ALA A N 1
ATOM 714 C CA . ALA A 1 89 ? 8.497 -2.141 -5.011 1.00 96.00 89 ALA A CA 1
ATOM 715 C C . ALA A 1 89 ? 7.884 -3.241 -4.124 1.00 96.00 89 ALA A C 1
ATOM 717 O O . ALA A 1 89 ? 6.766 -3.103 -3.630 1.00 96.00 89 ALA A O 1
ATOM 718 N N . ALA A 1 90 ? 8.648 -4.301 -3.838 1.00 96.69 90 ALA A N 1
ATOM 71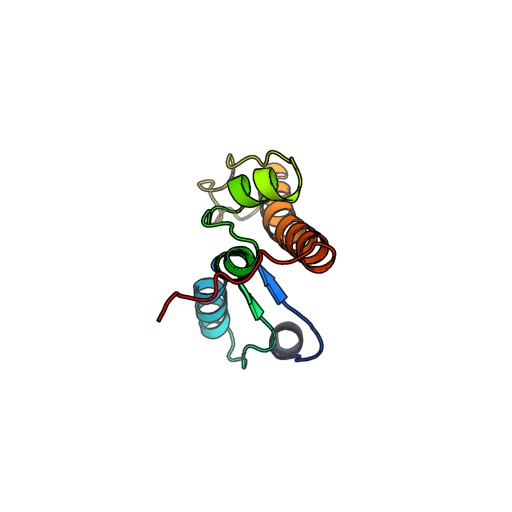9 C CA . ALA A 1 90 ? 8.212 -5.366 -2.937 1.00 96.69 90 ALA A CA 1
ATOM 720 C C . ALA A 1 90 ? 7.986 -4.863 -1.501 1.00 96.69 90 ALA A C 1
ATOM 722 O O . ALA A 1 90 ? 7.031 -5.277 -0.844 1.00 96.69 90 ALA A O 1
ATOM 723 N N . THR A 1 91 ? 8.846 -3.964 -1.010 1.00 96.38 91 THR A N 1
ATOM 724 C CA . THR A 1 91 ? 8.715 -3.380 0.332 1.00 96.38 91 THR A CA 1
ATOM 725 C C . THR A 1 91 ? 7.451 -2.536 0.443 1.00 96.38 91 THR A C 1
ATOM 727 O O . THR A 1 91 ? 6.766 -2.640 1.458 1.00 96.38 91 THR A O 1
ATOM 730 N N . ASP A 1 92 ? 7.133 -1.739 -0.578 1.00 93.94 92 ASP A N 1
ATOM 731 C CA . ASP A 1 92 ? 5.976 -0.837 -0.580 1.00 93.94 92 ASP A CA 1
ATOM 732 C C . ASP A 1 92 ? 4.648 -1.614 -0.495 1.00 93.94 92 ASP A C 1
ATOM 734 O O . ASP A 1 92 ? 3.807 -1.324 0.357 1.00 93.94 92 ASP A O 1
ATOM 738 N N . ALA A 1 93 ? 4.518 -2.710 -1.251 1.00 94.88 93 ALA A N 1
ATOM 739 C CA . ALA A 1 93 ? 3.364 -3.607 -1.154 1.00 94.88 93 ALA A CA 1
ATOM 740 C C . ALA A 1 93 ? 3.328 -4.387 0.177 1.00 94.88 93 ALA A C 1
ATOM 742 O O . ALA A 1 93 ? 2.302 -4.455 0.862 1.00 94.88 93 ALA A O 1
ATOM 743 N N . TRP A 1 94 ? 4.458 -4.972 0.590 1.00 97.38 94 TRP A N 1
ATOM 744 C CA . TRP A 1 94 ? 4.523 -5.816 1.787 1.00 97.38 94 TRP A CA 1
ATOM 745 C C . TRP A 1 94 ? 4.246 -5.040 3.076 1.00 97.38 94 TRP A C 1
ATOM 747 O O . TRP A 1 94 ? 3.539 -5.533 3.965 1.00 97.38 94 TRP A O 1
ATOM 757 N N . ILE A 1 95 ? 4.792 -3.827 3.200 1.00 97.69 95 ILE A N 1
ATOM 758 C CA . ILE A 1 95 ? 4.637 -3.039 4.420 1.00 97.69 95 ILE A CA 1
ATOM 759 C C . ILE A 1 95 ? 3.188 -2.593 4.618 1.00 97.69 95 ILE A C 1
ATOM 761 O O . ILE A 1 95 ? 2.726 -2.574 5.759 1.00 97.69 95 ILE A O 1
ATOM 765 N N . CYS A 1 96 ? 2.447 -2.317 3.541 1.00 97.50 96 CYS A N 1
ATOM 766 C CA . CYS A 1 96 ? 1.029 -1.974 3.614 1.00 97.50 96 CYS A CA 1
ATOM 767 C C . CYS A 1 96 ? 0.232 -3.077 4.328 1.00 97.50 96 CYS A C 1
ATOM 769 O O . CYS A 1 96 ? -0.437 -2.829 5.334 1.00 97.50 96 CYS A O 1
ATOM 771 N N . VAL A 1 97 ? 0.412 -4.333 3.914 1.00 97.81 97 VAL A N 1
ATOM 772 C CA . VAL A 1 97 ? -0.232 -5.484 4.569 1.00 97.81 97 VAL A CA 1
ATOM 773 C C . VAL A 1 97 ? 0.179 -5.604 6.042 1.00 97.81 97 VAL A C 1
ATOM 775 O O . VAL A 1 97 ? -0.652 -5.912 6.900 1.00 97.81 97 VAL A O 1
ATOM 778 N N . LYS A 1 98 ? 1.454 -5.358 6.372 1.00 98.31 98 LYS A N 1
ATOM 779 C CA . LYS A 1 98 ? 1.938 -5.410 7.764 1.00 98.31 98 LYS A CA 1
ATOM 780 C C . LYS A 1 98 ? 1.329 -4.316 8.636 1.00 98.31 98 LYS A C 1
ATOM 782 O O . LYS A 1 98 ? 0.928 -4.613 9.761 1.00 98.31 98 LYS A O 1
ATOM 787 N N . MET A 1 99 ? 1.240 -3.089 8.127 1.00 98.25 99 MET A N 1
ATOM 788 C CA . MET A 1 99 ? 0.606 -1.974 8.831 1.00 98.25 99 MET A CA 1
ATOM 789 C C . MET A 1 99 ? -0.874 -2.258 9.073 1.00 98.25 99 MET A C 1
ATOM 791 O O . MET A 1 99 ? -1.315 -2.184 10.215 1.00 98.25 99 MET A O 1
ATOM 795 N N . TYR A 1 100 ? -1.609 -2.690 8.048 1.00 98.12 100 TYR A N 1
ATOM 796 C CA . TYR A 1 100 ? -3.022 -3.048 8.177 1.00 98.12 100 TYR A CA 1
ATOM 797 C C . TYR A 1 100 ? -3.266 -4.109 9.255 1.00 98.12 100 TYR A C 1
ATOM 799 O O . TYR A 1 100 ? -4.077 -3.910 10.156 1.00 98.12 100 TYR A O 1
ATOM 807 N N . LYS A 1 101 ? -2.494 -5.204 9.239 1.00 98.12 101 LYS A N 1
ATOM 808 C CA . LYS A 1 101 ? -2.599 -6.260 10.259 1.00 98.12 101 LYS A CA 1
ATOM 809 C C . LYS A 1 101 ? -2.292 -5.749 11.669 1.00 98.12 101 LYS A C 1
ATOM 811 O O . LYS A 1 101 ? -2.958 -6.153 12.618 1.00 98.12 101 LYS A O 1
ATO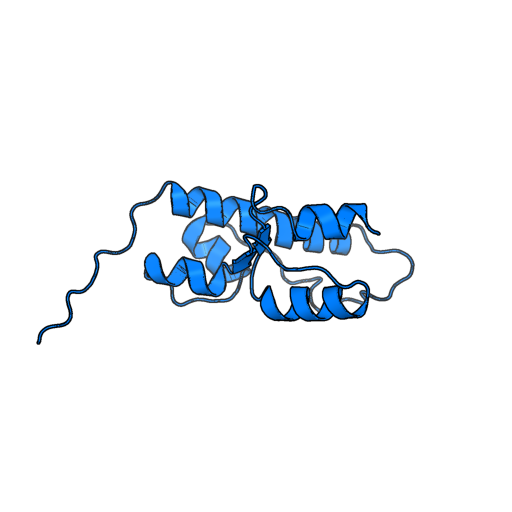M 816 N N . LYS A 1 102 ? -1.299 -4.864 11.820 1.00 97.81 102 LYS A N 1
ATOM 817 C CA . LYS A 1 102 ? -0.969 -4.257 13.118 1.00 97.81 102 LYS A CA 1
ATOM 818 C C . LYS A 1 102 ? -2.109 -3.376 13.630 1.00 97.81 102 LYS A C 1
ATOM 820 O O . LYS A 1 102 ? -2.436 -3.455 14.811 1.00 97.81 102 LYS A O 1
ATOM 825 N N . LEU A 1 103 ? -2.715 -2.579 12.753 1.00 97.06 103 LEU A N 1
ATOM 826 C CA . LEU A 1 103 ? -3.850 -1.720 13.082 1.00 97.06 103 LEU A CA 1
ATOM 827 C C . LEU A 1 103 ? -5.080 -2.537 13.492 1.00 97.06 103 LEU A C 1
ATOM 829 O O . LEU A 1 103 ? -5.681 -2.236 14.517 1.00 97.06 103 LEU A O 1
ATOM 833 N N . LEU A 1 104 ? -5.416 -3.611 12.770 1.00 96.62 104 LEU A N 1
ATOM 834 C CA . LEU A 1 104 ? -6.533 -4.493 13.138 1.00 96.62 104 LEU A CA 1
ATOM 835 C C . LEU A 1 104 ? -6.384 -5.112 14.536 1.00 96.62 104 LEU A C 1
ATOM 837 O O . LEU A 1 104 ? -7.380 -5.343 15.212 1.00 96.62 104 LEU A O 1
ATOM 841 N N . ALA A 1 105 ? -5.150 -5.362 14.975 1.00 96.38 105 ALA A N 1
ATOM 842 C CA . ALA A 1 105 ? -4.848 -5.874 16.311 1.00 96.38 105 ALA A CA 1
ATOM 843 C C . ALA A 1 105 ? -4.709 -4.771 17.380 1.00 96.38 105 ALA A C 1
ATOM 845 O O . ALA A 1 105 ? -4.325 -5.061 18.512 1.00 96.38 105 ALA A O 1
ATOM 846 N N . SER A 1 106 ? -4.952 -3.509 17.021 1.00 93.50 106 SER A N 1
ATOM 847 C CA . SER A 1 106 ? -4.806 -2.351 17.904 1.00 93.50 106 SER A CA 1
ATOM 848 C C . SER A 1 106 ? -6.172 -1.718 18.188 1.00 93.50 106 SER A C 1
ATOM 850 O O . SER A 1 106 ? -7.047 -1.736 17.319 1.00 93.50 106 SER A O 1
ATOM 852 N N . PRO A 1 107 ? -6.376 -1.132 19.380 1.00 90.50 107 PRO A N 1
ATOM 853 C CA . PRO A 1 107 ? -7.585 -0.368 19.656 1.00 90.50 107 PRO A CA 1
ATOM 854 C C . PRO A 1 107 ? -7.675 0.837 18.713 1.00 90.50 107 PRO A C 1
ATOM 856 O O . PRO A 1 107 ? -6.663 1.460 18.378 1.00 90.50 107 PRO A O 1
ATOM 859 N N . LYS A 1 108 ? -8.896 1.155 18.278 1.00 88.75 108 LYS A N 1
ATOM 860 C CA . LYS A 1 108 ? -9.172 2.371 17.503 1.00 88.75 108 LYS A CA 1
ATOM 861 C C . LYS A 1 108 ? -9.080 3.598 18.408 1.00 88.75 108 LYS A C 1
ATOM 863 O O . LYS A 1 108 ? -9.176 3.475 19.631 1.00 88.75 108 LYS A O 1
ATOM 868 N N . ALA A 1 109 ? -8.899 4.775 17.811 1.00 80.38 109 ALA A N 1
ATOM 869 C CA . ALA A 1 109 ? -8.959 6.010 18.579 1.00 80.38 109 ALA A CA 1
ATOM 870 C C . ALA A 1 109 ? -10.345 6.133 19.242 1.00 80.38 109 ALA A C 1
ATOM 872 O O . ALA A 1 109 ? -11.344 5.745 18.626 1.00 80.38 109 ALA A O 1
ATOM 873 N N . PRO A 1 110 ? -10.431 6.641 20.485 1.00 73.38 110 PRO A N 1
ATOM 874 C CA . PRO A 1 110 ? -11.720 6.939 21.088 1.00 73.38 110 PRO A CA 1
ATOM 875 C C . PRO A 1 110 ? -12.480 7.907 20.177 1.00 73.38 110 PRO A C 1
ATOM 877 O O . PRO A 1 110 ? -11.921 8.903 19.710 1.00 73.38 110 PRO A O 1
ATOM 880 N N . ILE A 1 111 ? -13.744 7.585 19.901 1.00 65.06 111 ILE A N 1
ATOM 881 C CA . ILE A 1 111 ? -14.638 8.461 19.148 1.00 65.06 111 ILE A CA 1
ATOM 882 C C . ILE A 1 111 ? -14.765 9.739 19.974 1.00 65.06 111 ILE A C 1
ATOM 884 O O . ILE A 1 111 ? -15.191 9.687 21.126 1.00 65.06 111 ILE A O 1
ATOM 888 N N . LYS A 1 112 ? -14.370 10.884 19.413 1.00 57.84 112 LYS A N 1
ATOM 889 C CA . LYS A 1 112 ? -14.806 12.160 19.972 1.00 57.84 112 LYS A CA 1
ATOM 890 C C . LYS A 1 112 ? -16.293 12.261 19.651 1.00 57.84 112 LYS A C 1
ATOM 892 O O . LYS A 1 112 ? -16.643 12.498 18.498 1.00 57.84 112 LYS A O 1
ATOM 897 N N . GLU A 1 113 ? -17.155 11.989 20.627 1.00 50.97 113 GLU A N 1
ATOM 898 C CA . GLU A 1 113 ? -18.543 12.440 20.553 1.00 50.97 113 GLU A CA 1
ATOM 899 C C . GLU A 1 113 ? -18.480 13.956 20.365 1.00 50.97 113 GLU A C 1
ATOM 901 O O . GLU A 1 113 ? -17.932 14.667 21.207 1.00 50.97 113 GLU A O 1
ATOM 906 N N . ASN A 1 114 ? -18.910 14.438 19.200 1.00 51.38 114 ASN A N 1
ATOM 907 C CA . ASN A 1 114 ? -19.004 15.870 18.971 1.00 51.38 114 ASN A CA 1
ATOM 908 C C . ASN A 1 114 ? -20.027 16.420 19.970 1.00 51.38 114 ASN A C 1
ATOM 910 O O . ASN A 1 114 ? -21.171 15.963 19.990 1.00 51.38 114 ASN A O 1
ATOM 914 N N . GLU A 1 115 ? -19.589 17.368 20.799 1.00 48.31 115 GLU A N 1
ATOM 915 C CA . GLU A 1 115 ? -20.466 18.231 21.584 1.00 48.31 115 GLU A CA 1
ATOM 916 C C . GLU A 1 115 ? -21.508 18.847 20.634 1.00 48.31 115 GLU A C 1
ATOM 918 O O . GLU A 1 115 ? -21.149 19.403 19.591 1.00 48.31 115 GLU A O 1
ATOM 923 N N . VAL A 1 116 ? -22.786 18.640 20.968 1.00 44.78 116 VAL A N 1
ATOM 924 C CA . VAL A 1 116 ? -23.963 19.208 20.289 1.00 44.78 116 VAL A CA 1
ATOM 925 C C . VAL A 1 116 ? -24.001 20.719 20.475 1.00 44.78 116 VAL A C 1
ATOM 927 O O . VAL A 1 116 ? -23.747 21.165 21.617 1.00 44.78 116 VAL A O 1
#

Solvent-accessible surface area (backbone atoms only — not comparable to full-atom values): 7034 Å² total; per-residue (Å²): 112,69,73,57,36,52,54,47,38,27,69,90,41,76,42,56,36,65,71,41,71,61,55,51,55,57,49,40,74,80,48,79,63,62,86,25,49,72,44,42,45,43,63,61,36,45,61,56,72,39,85,66,62,50,67,52,57,42,35,35,73,74,68,72,38,88,64,86,68,87,54,77,87,48,80,81,83,47,95,70,75,50,72,66,47,52,51,49,57,53,45,60,51,52,48,35,49,52,48,52,57,52,51,74,76,43,83,63,45,82,78,77,75,76,83,128

pLDDT: mean 93.58, std 10.07, range [44.78, 98.5]

Radius of gyration: 16.45 Å; Cα contacts (8 Å, |Δi|>4): 109; chains: 1; bounding box: 42×34×41 Å

Foldseek 3Di:
DVVVLCQQQDQVHAAFAAPCPVVVVVVCVVPNHDGHRYDHVCVVCVQQVDNDRDLQVLCCVQVVDGDDCVCVPPPPVDPDDDPVNVVNVVCRRVSRVVSVVSVVVDDTDPDPPPDD

Sequence (116 aa):
PQELADILSDPEITKVGAAITDDIRGLQHYREFEPQRFIDLQDFVEQYGILEKSVRKLAGIILGKRISKAQQLSNWEAQTLTQAQKLYAATDAWICVKMYKKLLASPKAPIKENEV

Secondary structure (DSSP, 8-state):
-HHHHHHHH-TTS-EEESSHHHHHHHHHHHS-----SEEEHHHHGGGGT-----HHHHHHHHH------TTTTS-TT-SS--HHHHHHHHHHHHHHHHHHHHHHTSPPPPP-----

Nearest PDB structures (foldseek):
  3sag-assembly2_B  TM=9.129E-01  e=3.463E-03  Homo sapiens
  6k19-assembly1_A  TM=4.621E-01  e=1.133E-05  Homo sapiens
  3sah-assembly2_B  TM=8.164E-01  e=1.175E-03  Homo sapiens
  7d4i-assembly1_r6  TM=7.864E-01  e=1.954E-03  Saccharomyces cerevisiae S288C
  6fsz-assembly1_KK  TM=7.864E-01  e=2.365E-03  Saccharomyces cerevisiae S288C

Mean predicted aligned error: 4.41 Å